Protein AF-A0A1J4SRH9-F1 (afdb_monomer)

Sequence (89 aa):
MDEQTLRRQCLKMIESISASGDDAPYPVRKGTRAIILCGSAGGYVMSTDFGSKEYSDAEAVLKALVDVERMQGEEDPLEAVHSGLSHIC

Foldseek 3Di:
DDPVVLLVLLQVLLVVQLVVQAWFWFDDDPPFDIWIFGNNPPFTWTQGPVGIDTDHGSNRVLVVQLVRCVVVVHPCSSVVSSVRSVVRD

Structure (mmCIF, N/CA/C/O backbone):
data_AF-A0A1J4SRH9-F1
#
_entry.id   AF-A0A1J4SRH9-F1
#
loop_
_atom_site.group_PDB
_atom_site.id
_atom_site.type_symbol
_atom_site.label_atom_id
_atom_site.label_alt_id
_atom_site.label_comp_id
_atom_site.label_asym_id
_atom_site.label_entity_id
_atom_site.label_seq_id
_atom_site.pdbx_PDB_ins_code
_atom_site.Cartn_x
_atom_site.Cartn_y
_atom_site.Cartn_z
_atom_site.occupancy
_atom_site.B_iso_or_equiv
_atom_site.auth_seq_id
_atom_site.auth_comp_id
_atom_site.auth_asym_id
_atom_site.auth_atom_id
_atom_site.pdbx_PDB_model_num
ATOM 1 N N . MET A 1 1 ? 3.125 0.060 17.717 1.00 67.19 1 MET A N 1
ATOM 2 C CA . MET A 1 1 ? 4.396 0.206 16.964 1.00 67.19 1 MET A CA 1
ATOM 3 C C . MET A 1 1 ? 4.639 1.698 16.789 1.00 67.19 1 MET A C 1
ATOM 5 O O . MET A 1 1 ? 3.656 2.421 16.814 1.00 67.19 1 MET A O 1
ATOM 9 N N . ASP A 1 2 ? 5.873 2.189 16.662 1.00 86.62 2 ASP A N 1
ATOM 10 C CA . ASP A 1 2 ? 6.065 3.623 16.379 1.00 86.62 2 ASP A CA 1
ATOM 11 C C . ASP A 1 2 ? 5.677 3.939 14.921 1.00 86.62 2 ASP A C 1
ATOM 13 O O . ASP A 1 2 ? 5.944 3.125 14.028 1.00 86.62 2 ASP A O 1
ATOM 17 N N . GLU A 1 3 ? 5.062 5.099 14.675 1.00 85.44 3 GLU A N 1
ATOM 18 C CA . GLU A 1 3 ? 4.537 5.516 13.364 1.00 85.44 3 GLU A CA 1
ATOM 19 C C . GLU A 1 3 ? 5.607 5.445 12.263 1.00 85.44 3 GLU A C 1
ATOM 21 O O . GLU A 1 3 ? 5.342 4.983 11.149 1.00 85.44 3 GLU A O 1
ATOM 26 N N . GLN A 1 4 ? 6.855 5.809 12.582 1.00 87.31 4 GLN A N 1
ATOM 27 C CA . GLN A 1 4 ? 7.956 5.741 11.618 1.00 87.31 4 GLN A CA 1
ATOM 28 C C . GLN A 1 4 ? 8.304 4.303 11.219 1.00 87.31 4 GLN A C 1
ATOM 30 O O . GLN A 1 4 ? 8.674 4.040 10.071 1.00 87.31 4 GLN A O 1
ATOM 35 N N . THR A 1 5 ? 8.184 3.360 12.156 1.00 89.31 5 THR A N 1
ATOM 36 C CA . THR A 1 5 ? 8.466 1.942 11.897 1.00 89.31 5 THR A CA 1
ATOM 37 C C . THR A 1 5 ? 7.381 1.339 11.015 1.00 89.31 5 THR A C 1
ATOM 39 O O . THR A 1 5 ? 7.696 0.665 10.034 1.00 89.31 5 THR A O 1
ATOM 42 N N . LEU A 1 6 ? 6.122 1.654 11.318 1.00 88.88 6 LEU A N 1
ATOM 43 C CA . LEU A 1 6 ? 4.961 1.201 10.561 1.00 88.88 6 LEU A CA 1
ATOM 44 C C . LEU A 1 6 ? 5.005 1.720 9.117 1.00 88.88 6 LEU A C 1
ATOM 46 O O . LEU A 1 6 ? 4.917 0.943 8.168 1.00 88.88 6 LEU A O 1
ATOM 50 N N . ARG A 1 7 ? 5.273 3.021 8.938 1.00 91.38 7 ARG A N 1
ATOM 51 C CA . ARG A 1 7 ? 5.455 3.641 7.617 1.00 91.38 7 ARG A CA 1
ATOM 52 C C . ARG A 1 7 ? 6.537 2.929 6.809 1.00 91.38 7 ARG A C 1
ATOM 54 O O . ARG A 1 7 ? 6.331 2.609 5.642 1.00 91.3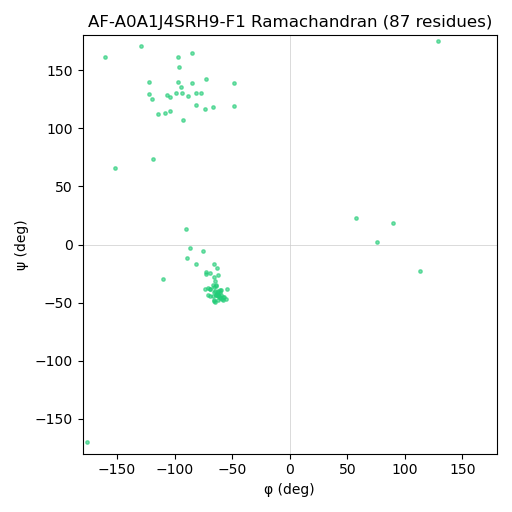8 7 ARG A O 1
ATOM 61 N N . ARG A 1 8 ? 7.688 2.650 7.430 1.00 91.12 8 ARG A N 1
ATOM 62 C CA . ARG A 1 8 ? 8.812 1.976 6.767 1.00 91.12 8 ARG A CA 1
ATOM 63 C C . ARG A 1 8 ? 8.464 0.551 6.330 1.00 91.12 8 ARG A C 1
ATOM 65 O O . ARG A 1 8 ? 8.956 0.109 5.296 1.00 91.12 8 ARG A O 1
ATOM 72 N N . GLN A 1 9 ? 7.642 -0.164 7.095 1.00 91.44 9 GLN A N 1
ATOM 73 C CA . GLN A 1 9 ? 7.155 -1.488 6.707 1.00 91.44 9 GLN A CA 1
ATOM 74 C C . GLN A 1 9 ? 6.188 -1.410 5.524 1.00 91.44 9 GLN A C 1
ATOM 76 O O . GLN A 1 9 ? 6.365 -2.156 4.565 1.00 91.44 9 GLN A O 1
ATOM 81 N N . CYS A 1 10 ? 5.241 -0.467 5.537 1.00 89.88 10 CYS A N 1
ATOM 82 C CA . CYS A 1 10 ? 4.331 -0.258 4.410 1.00 89.88 10 CYS A CA 1
ATOM 83 C C . CYS A 1 10 ? 5.082 0.059 3.113 1.00 89.88 10 CYS A C 1
ATOM 85 O O . CYS A 1 10 ? 4.797 -0.543 2.084 1.00 89.88 10 CYS A O 1
ATOM 87 N N . LEU A 1 11 ? 6.082 0.947 3.171 1.00 90.69 11 LEU A N 1
ATOM 88 C CA . LEU A 1 11 ? 6.913 1.273 2.007 1.00 90.69 11 LEU A CA 1
ATOM 89 C C . LEU A 1 11 ? 7.613 0.032 1.448 1.00 90.69 11 LEU A C 1
ATOM 91 O O . LEU A 1 11 ? 7.525 -0.218 0.253 1.00 90.69 11 LEU A O 1
ATOM 95 N N . LYS A 1 12 ? 8.221 -0.790 2.312 1.00 90.81 12 LYS A N 1
ATOM 96 C CA . LYS A 1 12 ? 8.868 -2.039 1.884 1.00 90.81 12 LYS A CA 1
ATOM 97 C C . LYS A 1 12 ? 7.901 -3.016 1.217 1.00 90.81 12 LYS A C 1
ATOM 99 O O . LYS A 1 12 ? 8.284 -3.677 0.259 1.00 90.81 12 LYS A O 1
ATOM 104 N N . MET A 1 13 ? 6.674 -3.132 1.723 1.00 89.88 13 MET A N 1
ATOM 105 C CA . MET A 1 13 ? 5.651 -3.996 1.122 1.00 89.88 13 MET A CA 1
ATOM 106 C C . MET A 1 13 ? 5.234 -3.480 -0.259 1.00 89.88 13 MET A C 1
ATOM 108 O O . MET A 1 13 ? 5.197 -4.247 -1.214 1.00 89.88 13 MET A O 1
ATOM 112 N N . ILE A 1 14 ? 5.018 -2.169 -0.392 1.00 87.38 14 ILE A N 1
ATOM 113 C CA . ILE A 1 14 ? 4.697 -1.522 -1.673 1.00 87.38 14 ILE A CA 1
ATOM 114 C C . ILE A 1 14 ? 5.840 -1.699 -2.687 1.00 87.38 14 ILE A C 1
ATOM 116 O O . ILE A 1 14 ? 5.589 -2.045 -3.840 1.00 87.38 14 ILE A O 1
ATOM 120 N N . GLU A 1 15 ? 7.093 -1.517 -2.266 1.00 87.06 15 GLU A N 1
ATOM 121 C CA . GLU A 1 15 ? 8.276 -1.783 -3.096 1.00 87.06 15 GLU A CA 1
ATOM 122 C C . GLU A 1 15 ? 8.351 -3.255 -3.518 1.00 87.06 15 GLU A C 1
ATOM 124 O O . GLU A 1 15 ? 8.664 -3.547 -4.669 1.00 87.06 15 GLU A O 1
ATOM 129 N N . SER A 1 16 ? 8.029 -4.186 -2.616 1.00 86.38 16 SER A N 1
ATOM 130 C CA . SER A 1 16 ? 8.019 -5.622 -2.911 1.00 86.38 16 SER A CA 1
ATOM 131 C C . SER A 1 16 ? 6.947 -6.000 -3.934 1.00 86.38 16 SER A C 1
ATOM 133 O O . SER A 1 16 ? 7.224 -6.798 -4.824 1.00 86.38 16 SER A O 1
ATOM 135 N N . ILE A 1 17 ? 5.748 -5.419 -3.829 1.00 83.19 17 ILE A N 1
ATOM 136 C CA . ILE A 1 17 ? 4.660 -5.585 -4.806 1.00 83.19 17 ILE A CA 1
ATOM 137 C C . ILE A 1 17 ? 5.077 -5.011 -6.162 1.00 83.19 17 ILE A C 1
ATOM 139 O O . ILE A 1 17 ? 4.888 -5.637 -7.198 1.00 83.19 17 ILE A O 1
ATOM 143 N N . SER A 1 18 ? 5.698 -3.831 -6.170 1.00 80.81 18 SER A N 1
ATOM 144 C CA . SER A 1 18 ? 6.207 -3.246 -7.411 1.00 80.81 18 SER A CA 1
ATOM 145 C C . SER A 1 18 ? 7.291 -4.125 -8.047 1.00 80.81 18 SER A C 1
ATOM 147 O O . SER A 1 18 ? 7.284 -4.351 -9.254 1.00 80.81 18 SER A O 1
ATOM 149 N N . ALA A 1 19 ? 8.187 -4.691 -7.234 1.00 80.44 19 ALA A N 1
ATOM 150 C CA . ALA A 1 19 ? 9.266 -5.555 -7.696 1.00 80.44 19 ALA A CA 1
ATOM 151 C C . ALA A 1 19 ? 8.807 -6.949 -8.156 1.00 80.44 19 ALA A C 1
ATOM 153 O O . ALA A 1 19 ? 9.511 -7.562 -8.960 1.00 80.44 19 ALA A O 1
ATOM 154 N N . SER A 1 20 ? 7.670 -7.467 -7.671 1.00 80.31 20 SER A N 1
ATOM 155 C CA . SER A 1 20 ? 7.160 -8.773 -8.114 1.00 80.31 20 SER A CA 1
ATOM 156 C C . SER A 1 20 ? 6.679 -8.741 -9.563 1.00 80.31 20 SER A C 1
ATOM 158 O O . SER A 1 20 ? 6.688 -9.772 -10.230 1.00 80.31 20 SER A O 1
ATOM 160 N N . GLY A 1 21 ? 6.303 -7.561 -10.069 1.00 72.75 21 GLY A N 1
ATOM 161 C CA . GLY A 1 21 ? 5.735 -7.414 -11.405 1.00 72.75 21 GLY A CA 1
ATOM 162 C C . GLY A 1 21 ? 4.282 -7.880 -11.506 1.00 72.75 21 GLY A C 1
ATOM 163 O O . GLY A 1 21 ? 3.716 -7.817 -12.594 1.00 72.75 21 GLY A O 1
ATOM 164 N N . ASP A 1 22 ? 3.685 -8.316 -10.396 1.00 78.75 22 ASP A N 1
ATOM 165 C CA . ASP A 1 22 ? 2.306 -8.790 -10.329 1.00 78.75 22 ASP A CA 1
ATOM 166 C C . ASP A 1 22 ? 1.357 -7.673 -9.879 1.00 78.75 22 ASP A C 1
ATOM 168 O O . ASP A 1 22 ? 1.728 -6.754 -9.145 1.00 78.75 22 ASP A O 1
ATOM 172 N N . ASP A 1 23 ? 0.101 -7.775 -10.303 1.00 81.62 23 ASP A N 1
ATOM 173 C CA . ASP A 1 23 ? -0.973 -6.915 -9.820 1.00 81.62 23 ASP A CA 1
ATOM 174 C C . ASP A 1 23 ? -1.502 -7.439 -8.479 1.00 81.62 23 ASP A C 1
ATOM 176 O O . ASP A 1 23 ? -2.014 -8.556 -8.377 1.00 81.62 23 ASP A O 1
ATOM 180 N N . ALA A 1 24 ? -1.413 -6.610 -7.443 1.00 82.88 24 ALA A N 1
ATOM 181 C CA . ALA A 1 24 ? -1.849 -6.925 -6.091 1.00 82.88 24 ALA A CA 1
ATOM 182 C C . ALA A 1 24 ? -3.184 -6.224 -5.771 1.00 82.88 24 ALA A C 1
ATOM 184 O O . ALA A 1 24 ? -3.230 -4.990 -5.699 1.00 82.88 24 ALA A O 1
ATOM 185 N N . PRO A 1 25 ? -4.286 -6.967 -5.554 1.00 83.31 25 PRO A N 1
ATOM 186 C CA . PRO A 1 25 ? -5.552 -6.374 -5.145 1.00 83.31 25 PRO A CA 1
ATOM 187 C C . PRO A 1 25 ? -5.474 -5.936 -3.681 1.00 83.31 25 PRO A C 1
ATOM 189 O O . PRO A 1 25 ? -5.346 -6.759 -2.776 1.00 83.31 25 PRO A O 1
ATOM 192 N N . TYR A 1 26 ? -5.589 -4.634 -3.440 1.00 83.38 26 TYR A N 1
ATOM 193 C CA . TYR A 1 26 ? -5.625 -4.078 -2.098 1.00 83.38 26 TYR A CA 1
ATOM 194 C C . TYR A 1 26 ? -7.036 -4.198 -1.494 1.00 83.38 26 TYR A C 1
ATOM 196 O O . TYR A 1 26 ? -8.021 -3.837 -2.154 1.00 83.38 26 TYR A O 1
ATOM 204 N N . PRO A 1 27 ? -7.172 -4.722 -0.259 1.00 76.12 27 PRO A N 1
ATOM 205 C CA . PRO A 1 27 ? -8.468 -4.949 0.360 1.00 76.12 27 PRO A CA 1
ATOM 206 C C . PRO A 1 27 ? -9.163 -3.616 0.637 1.00 76.12 27 PRO A C 1
ATOM 208 O O . PRO A 1 27 ? -8.692 -2.791 1.410 1.00 76.12 27 PRO A O 1
ATOM 211 N N . VAL A 1 28 ? -10.316 -3.420 0.004 1.00 70.94 28 VAL A N 1
ATOM 212 C CA . VAL A 1 28 ? -11.156 -2.230 0.174 1.00 70.94 28 VAL A CA 1
ATOM 213 C C . VAL A 1 28 ? -12.277 -2.498 1.175 1.00 70.94 28 VAL A C 1
ATOM 215 O O . VAL A 1 28 ? -12.885 -3.574 1.168 1.00 70.94 28 VAL A O 1
ATOM 218 N N . ARG A 1 29 ? -12.588 -1.522 2.036 1.00 68.50 29 ARG A N 1
ATOM 219 C CA . ARG A 1 29 ? -13.721 -1.624 2.966 1.00 68.50 29 ARG A CA 1
ATOM 220 C C . ARG A 1 29 ? -15.019 -1.189 2.282 1.00 68.50 29 ARG A C 1
ATOM 222 O O . ARG A 1 29 ? -15.028 -0.599 1.200 1.00 68.50 29 ARG A O 1
ATOM 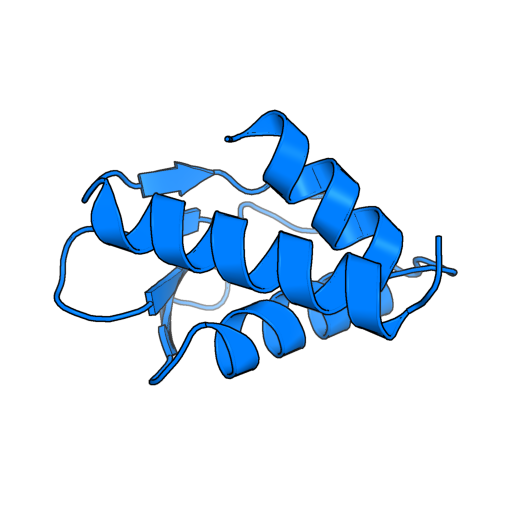229 N N . LYS A 1 30 ? -16.154 -1.534 2.903 1.00 58.12 30 LYS A N 1
ATOM 230 C CA . LYS A 1 30 ? -17.503 -1.322 2.347 1.00 58.12 30 LYS A CA 1
ATOM 231 C C . LYS A 1 30 ? -17.686 0.108 1.823 1.00 58.12 30 LYS A C 1
ATOM 233 O O . LYS A 1 30 ? -17.677 1.053 2.597 1.00 58.12 30 LYS A O 1
ATOM 238 N N . GLY A 1 31 ? -17.959 0.230 0.524 1.00 56.94 31 GLY A N 1
ATOM 239 C CA . GLY A 1 31 ? -18.259 1.505 -0.138 1.00 56.94 31 GLY A CA 1
ATOM 240 C C . GLY A 1 31 ? -17.197 1.944 -1.145 1.00 56.94 31 GLY A C 1
ATOM 241 O O . GLY A 1 31 ? -17.535 2.652 -2.089 1.00 56.94 31 GLY A O 1
ATOM 242 N N . THR A 1 32 ? -15.962 1.455 -1.018 1.00 59.38 32 THR A N 1
ATOM 243 C CA . THR A 1 32 ? -14.895 1.653 -2.007 1.00 59.38 32 THR A CA 1
ATOM 244 C C . THR A 1 32 ? -14.801 0.409 -2.881 1.00 59.38 32 THR A C 1
ATOM 246 O O . THR A 1 32 ? -14.822 -0.716 -2.382 1.00 59.38 32 THR A O 1
ATOM 249 N N . ARG A 1 33 ? -14.794 0.595 -4.200 1.00 62.62 33 ARG A N 1
ATOM 250 C CA . ARG A 1 33 ? -14.614 -0.488 -5.166 1.00 62.62 33 ARG A CA 1
ATOM 251 C C . ARG A 1 33 ? -13.124 -0.520 -5.583 1.00 62.62 33 ARG A C 1
ATOM 253 O O . ARG A 1 33 ? -12.346 0.347 -5.196 1.00 62.62 33 ARG A O 1
ATOM 260 N N . ALA A 1 34 ? -12.707 -1.652 -6.143 1.00 70.12 34 ALA A N 1
ATOM 261 C CA . ALA A 1 34 ? -11.376 -2.253 -5.994 1.00 70.12 34 ALA A CA 1
ATOM 262 C C . ALA A 1 34 ? -10.164 -1.317 -6.194 1.00 70.12 34 ALA A C 1
ATOM 264 O O . ALA A 1 34 ? -10.121 -0.533 -7.140 1.00 70.12 34 ALA A O 1
ATOM 265 N N . ILE A 1 35 ? -9.144 -1.480 -5.341 1.00 77.50 35 ILE A N 1
ATOM 266 C CA . ILE A 1 35 ? -7.817 -0.874 -5.510 1.00 77.50 35 ILE A CA 1
ATOM 267 C C . ILE A 1 35 ? -6.860 -1.961 -5.994 1.00 77.50 35 ILE A C 1
ATOM 269 O O . ILE A 1 35 ? -6.766 -3.015 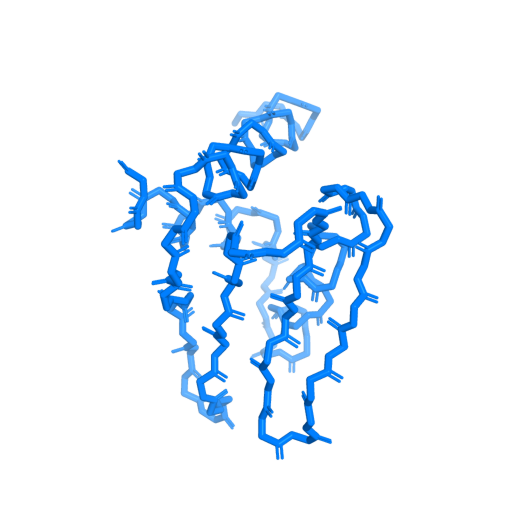-5.370 1.00 77.50 35 ILE A O 1
ATOM 273 N N . ILE A 1 36 ? -6.151 -1.715 -7.092 1.00 80.62 36 ILE A N 1
ATOM 274 C CA . ILE A 1 36 ? -5.123 -2.630 -7.608 1.00 80.62 36 ILE A CA 1
ATOM 275 C C . ILE A 1 36 ? -3.792 -1.891 -7.631 1.00 80.62 36 ILE A C 1
ATOM 277 O O . ILE A 1 36 ? -3.703 -0.814 -8.222 1.00 80.62 36 ILE A O 1
ATOM 281 N N . LEU A 1 37 ? -2.787 -2.470 -6.977 1.00 80.56 37 LEU A N 1
ATOM 282 C CA . LEU A 1 37 ? -1.397 -2.033 -7.014 1.00 80.56 37 LEU A CA 1
ATOM 283 C C . LEU A 1 37 ? -0.683 -2.814 -8.119 1.00 80.56 37 LEU A C 1
ATOM 285 O O . LEU A 1 37 ? -0.448 -4.008 -7.960 1.00 80.56 37 LEU A O 1
ATOM 289 N N . CYS A 1 38 ? -0.366 -2.167 -9.239 1.00 74.62 38 CYS A N 1
ATOM 290 C CA . CYS A 1 38 ? 0.289 -2.844 -10.359 1.00 74.62 38 CYS A CA 1
ATOM 291 C C . CYS A 1 38 ? 1.811 -2.805 -10.221 1.00 74.62 38 CYS A C 1
ATOM 293 O O . CYS A 1 38 ? 2.387 -1.719 -10.091 1.00 74.62 38 CYS A O 1
ATOM 295 N N . GLY A 1 39 ? 2.461 -3.968 -10.321 1.00 65.69 39 GLY A N 1
ATOM 296 C CA . GLY A 1 39 ? 3.921 -4.074 -10.359 1.00 65.69 39 GLY A CA 1
ATOM 297 C C . GLY A 1 39 ? 4.542 -4.010 -11.760 1.00 65.69 39 GLY A C 1
ATOM 298 O O . GLY A 1 39 ? 5.753 -3.868 -11.902 1.00 65.69 39 GLY A O 1
ATOM 299 N N . SER A 1 40 ? 3.750 -4.094 -12.830 1.00 56.88 40 SER A N 1
ATOM 300 C CA . SER A 1 40 ? 4.262 -4.535 -14.135 1.00 56.88 40 SER A CA 1
ATOM 301 C C . SER A 1 40 ? 4.803 -3.456 -15.093 1.00 56.88 40 SER A C 1
ATOM 303 O O . SER A 1 40 ? 5.017 -3.759 -16.267 1.00 56.88 40 SER A O 1
ATOM 305 N N . ALA A 1 41 ? 5.049 -2.210 -14.675 1.00 51.47 41 ALA A N 1
ATOM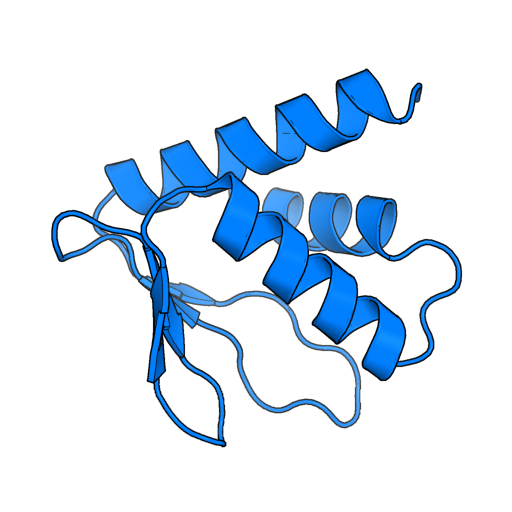 306 C CA . ALA A 1 41 ? 5.562 -1.183 -15.599 1.00 51.47 41 ALA A CA 1
ATOM 307 C C . ALA A 1 41 ? 6.400 -0.086 -14.923 1.00 51.47 41 ALA A C 1
ATOM 309 O O . ALA A 1 41 ? 6.013 1.076 -14.910 1.00 51.47 41 ALA A O 1
ATOM 310 N N . GLY A 1 42 ? 7.567 -0.439 -14.370 1.00 56.12 42 GLY A N 1
ATOM 311 C CA . GLY A 1 42 ? 8.624 0.534 -14.030 1.00 56.12 42 GLY A CA 1
ATOM 312 C C . GLY A 1 42 ? 8.219 1.667 -13.075 1.00 56.12 42 GLY A C 1
ATOM 313 O O . GLY A 1 42 ? 8.854 2.720 -13.076 1.00 56.12 42 GLY A O 1
ATOM 314 N N . GLY A 1 43 ? 7.168 1.463 -12.286 1.00 62.41 43 GLY A N 1
ATOM 315 C CA . GLY A 1 43 ? 6.553 2.475 -11.444 1.00 62.41 43 GLY A CA 1
ATOM 316 C C . GLY A 1 43 ? 5.428 1.876 -10.613 1.00 62.41 43 GLY A C 1
ATOM 317 O O . GLY A 1 43 ? 5.260 0.656 -10.556 1.00 62.41 43 GLY A O 1
ATOM 318 N N . TYR A 1 44 ? 4.659 2.742 -9.965 1.00 69.44 44 TYR A N 1
ATOM 319 C CA . TYR A 1 44 ? 3.573 2.326 -9.095 1.00 69.44 44 TYR A CA 1
ATOM 320 C C . TYR A 1 44 ? 2.250 2.787 -9.687 1.00 69.44 44 TYR A C 1
ATOM 322 O O . TYR A 1 44 ? 1.982 3.984 -9.745 1.00 69.44 44 TYR A O 1
ATOM 330 N N . VAL A 1 45 ? 1.403 1.864 -10.130 1.00 71.44 45 VAL A N 1
ATOM 331 C CA . VAL A 1 45 ? 0.074 2.229 -10.638 1.00 71.44 45 VAL A CA 1
ATOM 332 C C . VAL A 1 45 ? -0.966 1.821 -9.615 1.00 71.44 45 VAL A C 1
ATOM 334 O O . VAL A 1 45 ? -0.987 0.677 -9.169 1.00 71.44 45 VAL A O 1
ATOM 337 N N . MET A 1 46 ? -1.831 2.763 -9.246 1.00 75.94 46 MET A N 1
ATOM 338 C CA . MET A 1 46 ? -3.013 2.487 -8.440 1.00 75.94 46 MET A CA 1
ATOM 339 C C . MET A 1 46 ? -4.237 2.621 -9.337 1.00 75.94 46 MET A C 1
ATOM 341 O O . MET A 1 46 ? -4.553 3.718 -9.808 1.00 75.94 46 MET A O 1
ATOM 345 N N . SER A 1 47 ? -4.923 1.511 -9.583 1.00 73.38 47 SER A N 1
ATOM 346 C CA . SER A 1 47 ? -6.200 1.523 -10.298 1.00 73.38 47 SER A CA 1
ATOM 347 C C . SER A 1 47 ? -7.356 1.589 -9.313 1.00 73.38 47 SER A C 1
ATOM 349 O O . SER A 1 47 ? -7.392 0.820 -8.358 1.00 73.38 47 SER A O 1
ATOM 351 N N . THR A 1 48 ? -8.278 2.520 -9.555 1.00 71.81 48 THR A N 1
ATOM 352 C CA . THR A 1 48 ? -9.528 2.719 -8.806 1.00 71.81 48 THR A CA 1
ATOM 353 C C . THR A 1 48 ? -10.698 2.789 -9.789 1.00 71.81 48 THR A C 1
ATOM 355 O O . THR A 1 48 ? -10.488 2.937 -10.994 1.00 71.81 48 THR A O 1
ATOM 358 N N . ASP A 1 49 ? -11.942 2.784 -9.310 1.00 67.06 49 ASP A N 1
ATOM 359 C CA . ASP A 1 49 ? -13.119 2.950 -10.185 1.00 67.06 49 ASP A CA 1
ATOM 360 C C . ASP A 1 49 ? -13.184 4.300 -10.904 1.00 67.06 49 ASP A C 1
ATOM 362 O O . ASP A 1 49 ? -13.889 4.438 -11.903 1.00 67.06 49 ASP A O 1
ATOM 366 N N . PHE A 1 50 ? -12.467 5.306 -10.398 1.00 64.69 50 PHE A N 1
ATOM 367 C CA . PHE A 1 50 ? -12.386 6.633 -11.008 1.00 64.69 50 PHE A CA 1
ATOM 368 C C . PHE A 1 50 ? -11.285 6.729 -12.073 1.00 64.69 50 PHE A C 1
ATOM 370 O O . PHE A 1 50 ? -11.147 7.767 -12.719 1.00 64.69 50 PHE A O 1
ATOM 377 N N . GLY A 1 51 ? -10.516 5.654 -12.262 1.00 71.44 51 GLY A N 1
ATOM 378 C CA . GLY A 1 51 ? -9.409 5.566 -13.203 1.00 71.44 51 GLY A CA 1
ATOM 379 C C . GLY A 1 51 ? -8.123 5.059 -12.555 1.00 71.44 51 GLY A C 1
ATOM 380 O O . GLY A 1 51 ? -8.034 4.853 -11.339 1.00 71.44 51 GLY A O 1
ATOM 381 N N . SER A 1 52 ? -7.113 4.873 -13.397 1.00 75.12 52 SER A N 1
ATOM 382 C CA . SER A 1 52 ? -5.761 4.504 -12.989 1.00 75.12 52 SER A CA 1
ATOM 383 C C . SER A 1 52 ? -4.903 5.749 -12.833 1.00 75.12 52 SER A C 1
ATOM 385 O O . SER A 1 52 ? -4.940 6.651 -13.672 1.00 75.12 52 SER A O 1
ATOM 387 N N . LYS A 1 53 ? -4.127 5.801 -11.754 1.00 79.88 53 LYS A N 1
ATOM 388 C CA . LYS A 1 53 ? -3.157 6.862 -11.513 1.00 79.88 53 LYS A CA 1
ATOM 389 C C . LYS A 1 53 ? -1.773 6.260 -11.347 1.00 79.88 53 LYS A C 1
ATOM 391 O O . LYS A 1 53 ? -1.583 5.337 -10.559 1.00 79.88 53 LYS A O 1
ATOM 396 N N . GLU A 1 54 ? -0.823 6.805 -12.094 1.00 81.44 54 GLU A N 1
ATOM 397 C CA . GLU A 1 54 ? 0.592 6.478 -11.968 1.00 81.44 54 GLU A CA 1
ATOM 398 C C . GLU A 1 54 ? 1.218 7.326 -10.859 1.00 81.44 54 G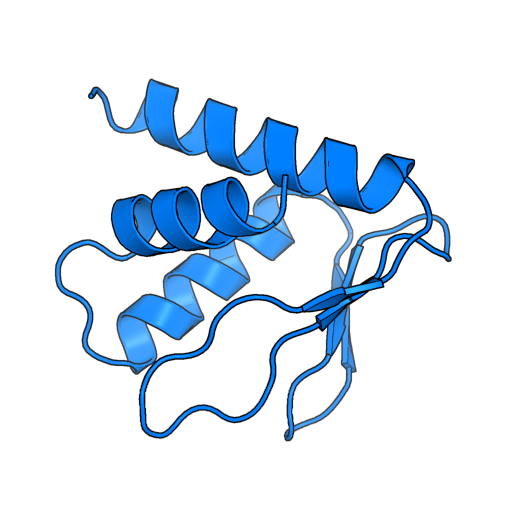LU A C 1
ATOM 400 O O . GLU A 1 54 ? 0.929 8.519 -10.707 1.00 81.44 54 GLU A O 1
ATOM 405 N N . TYR A 1 55 ? 2.077 6.692 -10.078 1.00 81.12 55 TYR A N 1
ATOM 406 C CA . TYR A 1 55 ? 2.812 7.274 -8.973 1.00 81.12 55 TYR A CA 1
ATOM 407 C C . TYR A 1 55 ? 4.309 7.088 -9.215 1.00 81.12 55 TYR A C 1
ATOM 409 O O . TYR A 1 55 ? 4.766 6.041 -9.678 1.00 81.12 55 TYR A O 1
ATOM 417 N N . SER A 1 56 ? 5.066 8.134 -8.888 1.00 74.31 56 SER A N 1
ATOM 418 C CA . SER A 1 56 ? 6.516 8.210 -9.075 1.00 74.31 56 SER A CA 1
ATOM 419 C C . SER A 1 56 ? 7.312 7.351 -8.095 1.00 74.31 56 SER A C 1
ATOM 421 O O . SER A 1 56 ? 8.452 7.001 -8.383 1.00 74.31 56 SER A O 1
ATOM 423 N N . ASP A 1 57 ? 6.739 7.040 -6.933 1.00 84.56 57 ASP A N 1
ATOM 424 C CA . ASP A 1 57 ? 7.433 6.407 -5.815 1.00 84.56 57 ASP A CA 1
ATOM 425 C C . ASP A 1 57 ? 6.447 5.745 -4.833 1.00 84.56 57 ASP A C 1
ATOM 427 O O . ASP A 1 57 ? 5.253 6.063 -4.802 1.00 84.56 57 ASP A O 1
ATOM 431 N N . ALA A 1 58 ? 6.965 4.829 -4.006 1.00 85.31 58 ALA A N 1
ATOM 432 C CA . ALA A 1 58 ? 6.190 4.094 -3.005 1.00 85.31 58 ALA A CA 1
ATOM 433 C C . ALA A 1 58 ? 5.562 5.007 -1.940 1.00 85.31 58 ALA A C 1
ATOM 435 O O . ALA A 1 58 ? 4.543 4.659 -1.342 1.00 85.31 58 ALA A O 1
ATOM 436 N N . GLU A 1 59 ? 6.146 6.179 -1.684 1.00 88.69 59 GLU A N 1
ATOM 437 C CA . GLU A 1 59 ? 5.650 7.114 -0.677 1.00 88.69 59 GLU A CA 1
ATOM 438 C C . GLU A 1 59 ? 4.377 7.816 -1.148 1.00 88.69 59 GLU A C 1
ATOM 440 O O . GLU A 1 59 ? 3.426 7.975 -0.378 1.00 88.69 59 GLU A O 1
ATOM 445 N N . ALA A 1 60 ? 4.311 8.154 -2.431 1.00 86.94 60 ALA A N 1
ATOM 446 C CA . ALA A 1 60 ? 3.125 8.701 -3.060 1.00 86.94 60 ALA A CA 1
ATOM 447 C C . ALA A 1 60 ? 1.970 7.679 -3.090 1.00 86.94 60 ALA A C 1
ATOM 449 O O . ALA A 1 60 ? 0.819 8.057 -2.852 1.00 86.94 60 ALA A O 1
ATOM 450 N N . VAL A 1 61 ? 2.273 6.390 -3.294 1.00 86.94 61 VAL A N 1
ATOM 451 C CA . VAL A 1 61 ? 1.297 5.288 -3.176 1.00 86.94 61 VAL A CA 1
ATOM 452 C C . VAL A 1 61 ? 0.809 5.145 -1.743 1.00 86.94 61 VAL A C 1
ATOM 454 O O . VAL A 1 61 ? -0.395 5.120 -1.505 1.00 86.94 61 VAL A O 1
ATOM 457 N N . LEU A 1 62 ? 1.729 5.097 -0.774 1.00 90.19 62 LEU A N 1
ATOM 458 C CA . LEU A 1 62 ? 1.382 4.980 0.639 1.00 90.19 62 LEU A CA 1
ATOM 459 C C . LEU A 1 62 ? 0.475 6.131 1.073 1.00 90.19 62 LEU A C 1
ATOM 461 O O . LEU A 1 62 ? -0.540 5.910 1.727 1.00 90.19 62 LEU A O 1
ATOM 465 N N . LYS A 1 63 ? 0.807 7.359 0.668 1.00 90.31 63 LYS A N 1
ATOM 466 C CA . LYS A 1 63 ? -0.026 8.529 0.933 1.00 90.31 63 LYS A CA 1
ATOM 467 C C . LYS A 1 63 ? -1.421 8.376 0.327 1.00 90.31 63 LYS A C 1
ATOM 469 O O . LYS A 1 63 ? -2.397 8.674 1.004 1.00 90.31 63 LYS A O 1
ATOM 474 N N . ALA A 1 64 ? -1.520 7.891 -0.909 1.00 87.38 64 ALA A N 1
ATOM 475 C CA . ALA A 1 64 ? -2.806 7.670 -1.557 1.00 87.38 64 ALA A CA 1
ATOM 476 C C . ALA A 1 64 ? -3.650 6.609 -0.840 1.00 87.38 64 ALA A C 1
ATOM 478 O O . ALA A 1 64 ? -4.832 6.842 -0.614 1.00 87.38 64 ALA A O 1
ATOM 479 N N . LEU A 1 65 ? -3.048 5.491 -0.427 1.00 87.25 65 LEU A N 1
ATOM 480 C CA . LEU A 1 65 ? -3.730 4.454 0.350 1.00 87.25 65 LEU A CA 1
ATOM 481 C C . LEU A 1 65 ? -4.215 4.995 1.703 1.00 87.25 65 LEU A C 1
ATOM 483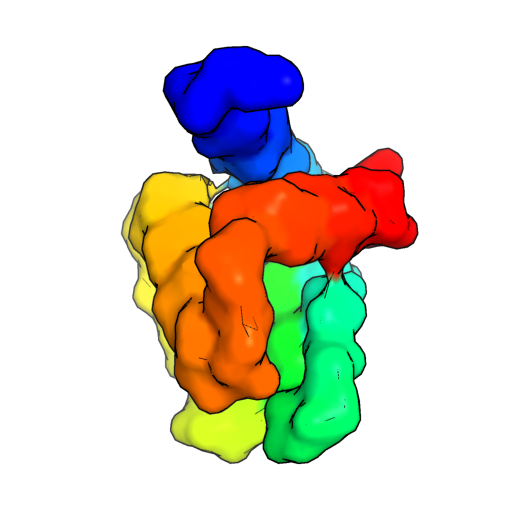 O O . LEU A 1 65 ? -5.366 4.786 2.070 1.00 87.25 65 LEU A O 1
ATOM 487 N N . VAL A 1 66 ? -3.379 5.765 2.408 1.00 90.25 66 VAL A N 1
ATOM 488 C CA . VAL A 1 66 ? -3.748 6.411 3.680 1.00 90.25 66 VAL A CA 1
ATOM 489 C C . VAL A 1 66 ? -4.897 7.400 3.491 1.00 90.25 66 VAL A C 1
ATOM 491 O O . VAL A 1 66 ? -5.824 7.432 4.299 1.00 90.25 66 VAL A O 1
ATOM 494 N N . ASP A 1 67 ? -4.857 8.208 2.431 1.00 88.00 67 ASP A N 1
ATOM 495 C CA . ASP A 1 67 ? -5.936 9.144 2.116 1.00 88.00 67 ASP A CA 1
ATOM 496 C C . ASP A 1 67 ? -7.235 8.397 1.781 1.00 88.00 67 ASP A C 1
ATOM 498 O O . ASP A 1 67 ? -8.309 8.840 2.185 1.00 88.00 67 ASP A O 1
ATOM 502 N N . VAL A 1 68 ? -7.151 7.242 1.114 1.00 84.31 68 VAL A N 1
ATOM 503 C CA . VAL A 1 68 ? -8.309 6.386 0.840 1.00 84.31 68 VAL A CA 1
ATOM 504 C C . VAL A 1 68 ? -8.897 5.794 2.125 1.00 84.31 68 VAL A C 1
ATOM 506 O O . VAL A 1 68 ? -10.103 5.920 2.326 1.00 84.31 68 VAL A O 1
ATOM 509 N N . GLU A 1 69 ? -8.090 5.216 3.018 1.00 86.81 69 GLU A N 1
ATOM 510 C CA 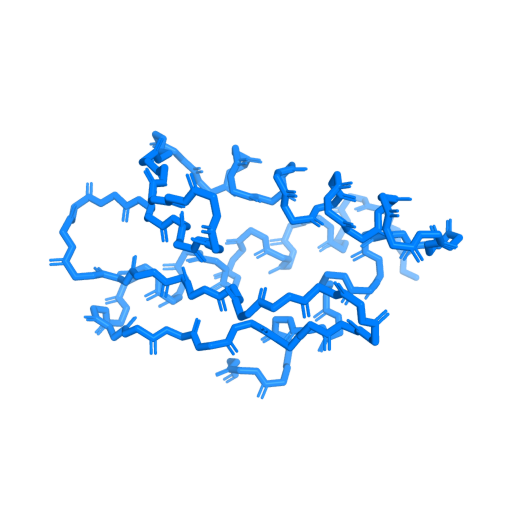. GLU A 1 69 ? -8.575 4.719 4.320 1.00 86.81 69 GLU A CA 1
ATOM 511 C C . GLU A 1 69 ? -9.202 5.856 5.147 1.00 86.81 69 GLU A C 1
ATOM 513 O O . GLU A 1 69 ? -10.272 5.700 5.734 1.00 86.81 69 GLU A O 1
ATOM 518 N N . ARG A 1 70 ? -8.606 7.056 5.113 1.00 87.12 70 ARG A N 1
ATOM 519 C CA . ARG A 1 70 ? -9.175 8.244 5.765 1.00 87.12 70 ARG A CA 1
ATOM 520 C C . ARG A 1 70 ? -10.530 8.634 5.162 1.00 87.12 70 ARG A C 1
ATOM 522 O O . ARG A 1 70 ? -11.448 8.968 5.904 1.00 87.12 70 ARG A O 1
ATOM 529 N N . MET A 1 71 ? -10.682 8.593 3.835 1.00 84.19 71 MET A N 1
ATOM 530 C CA . MET A 1 71 ? -11.970 8.847 3.164 1.00 84.19 71 MET A CA 1
ATOM 531 C C . MET A 1 71 ? -13.020 7.775 3.479 1.00 84.19 71 MET A C 1
ATOM 533 O O . MET A 1 71 ? -14.212 8.076 3.471 1.00 84.19 71 MET A O 1
ATOM 537 N N . GLN A 1 72 ? -12.590 6.548 3.780 1.00 81.31 72 GLN A N 1
ATOM 538 C CA . GLN A 1 72 ? -13.458 5.459 4.240 1.00 81.31 72 GLN A CA 1
ATOM 539 C C . GLN A 1 72 ? -13.893 5.612 5.707 1.00 81.31 72 GLN A C 1
ATOM 541 O O . GLN A 1 72 ? -14.752 4.860 6.164 1.00 81.31 72 GLN A O 1
ATOM 546 N N . GLY A 1 73 ? -13.370 6.617 6.419 1.00 84.12 73 GLY A N 1
ATOM 547 C CA . GLY A 1 73 ? -13.727 6.919 7.803 1.00 84.12 73 GLY A CA 1
ATOM 548 C C . GLY A 1 73 ? -12.872 6.192 8.836 1.00 84.12 73 GLY A C 1
ATOM 549 O O . GLY A 1 73 ? -13.290 6.091 9.986 1.00 84.12 73 GLY A O 1
ATOM 550 N N . GLU A 1 74 ? -11.703 5.689 8.441 1.00 87.38 74 GLU A N 1
ATOM 551 C CA . GLU A 1 74 ? -10.843 4.934 9.340 1.00 87.38 74 GLU A CA 1
ATOM 552 C C . GLU A 1 74 ? -10.079 5.850 10.305 1.00 87.38 74 GLU A C 1
ATOM 554 O O . GLU A 1 74 ? -9.466 6.838 9.888 1.00 87.38 74 GLU A O 1
ATOM 559 N N . GLU A 1 75 ? -10.124 5.519 11.601 1.00 86.31 75 GLU A N 1
ATOM 560 C CA . GLU A 1 75 ? -9.486 6.307 12.668 1.00 86.31 75 GLU A CA 1
ATOM 561 C C . GLU A 1 75 ? -7.954 6.220 12.596 1.00 86.31 75 GLU A C 1
ATOM 563 O O . GLU A 1 75 ? -7.271 7.238 12.726 1.00 86.31 75 GLU A O 1
ATOM 568 N N . ASP A 1 76 ? -7.429 5.034 12.270 1.00 90.25 76 ASP A N 1
ATOM 569 C CA . ASP A 1 76 ? -5.997 4.746 12.147 1.00 90.25 76 ASP A CA 1
ATOM 570 C C . ASP A 1 76 ? -5.640 4.302 10.715 1.00 90.25 76 ASP A C 1
ATOM 572 O O . ASP A 1 76 ? -5.367 3.124 10.451 1.00 90.25 76 ASP A O 1
ATOM 576 N N . PRO A 1 77 ? -5.617 5.232 9.741 1.00 89.31 77 PRO A N 1
ATOM 577 C CA . PRO A 1 77 ? -5.486 4.880 8.330 1.00 89.31 77 PRO A CA 1
ATOM 578 C C . PRO A 1 77 ? -4.136 4.230 8.005 1.00 89.31 77 PRO A C 1
ATOM 580 O O . PRO A 1 77 ? -4.062 3.371 7.136 1.00 89.31 77 PRO A O 1
ATOM 583 N N . LEU A 1 78 ? -3.055 4.585 8.709 1.00 90.19 78 LEU A N 1
ATOM 584 C CA . LEU A 1 78 ? -1.743 3.974 8.473 1.00 90.19 78 LEU A CA 1
ATOM 585 C C . LEU A 1 78 ? -1.682 2.515 8.955 1.00 90.19 78 LEU A C 1
ATOM 587 O O . LEU A 1 78 ? -1.073 1.681 8.283 1.00 90.19 78 LEU A O 1
ATOM 591 N N . GLU A 1 79 ? -2.323 2.192 10.083 1.00 90.25 79 GLU A N 1
ATOM 592 C CA . GLU A 1 79 ? -2.438 0.806 10.559 1.00 90.25 79 GLU A CA 1
ATOM 593 C C . GLU A 1 79 ? -3.349 -0.019 9.654 1.00 90.25 79 GLU A C 1
ATOM 595 O O . GLU A 1 79 ? -3.034 -1.171 9.347 1.00 90.25 79 GLU A O 1
ATOM 600 N N . ALA A 1 80 ? -4.433 0.580 9.160 1.00 88.44 80 ALA A N 1
ATOM 601 C CA . ALA A 1 80 ? -5.303 -0.054 8.182 1.00 88.44 80 ALA A CA 1
ATOM 602 C C . ALA A 1 80 ? -4.552 -0.393 6.886 1.00 88.44 80 ALA A C 1
ATOM 604 O O . ALA A 1 80 ? -4.616 -1.538 6.440 1.00 88.44 80 ALA A O 1
ATOM 605 N N . VAL A 1 81 ? -3.753 0.543 6.354 1.00 89.88 81 VAL A N 1
ATOM 606 C CA . VAL A 1 81 ? -2.889 0.281 5.1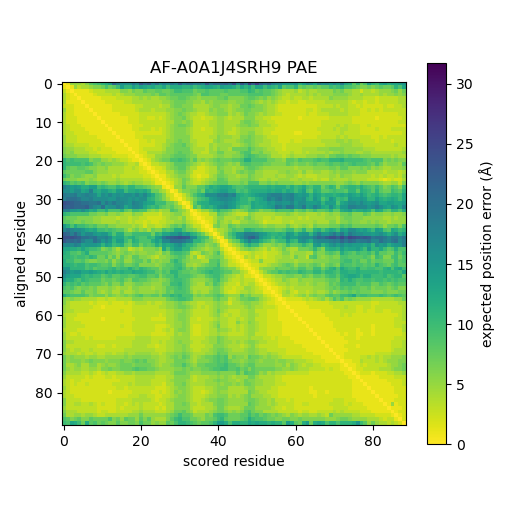92 1.00 89.88 81 VAL A CA 1
ATOM 607 C C . VAL A 1 81 ? -1.885 -0.825 5.468 1.00 89.88 81 VAL A C 1
ATOM 609 O O . VAL A 1 81 ? -1.727 -1.726 4.646 1.00 89.88 81 VAL A O 1
ATOM 612 N N . HIS A 1 82 ? -1.228 -0.805 6.626 1.00 91.31 82 HIS A N 1
ATOM 613 C CA . HIS A 1 82 ? -0.303 -1.868 7.004 1.00 91.31 82 HIS A CA 1
ATOM 614 C C . HIS A 1 82 ? -0.988 -3.241 7.025 1.00 91.31 82 HIS A C 1
ATOM 616 O O . HIS A 1 82 ? -0.465 -4.202 6.462 1.00 91.31 82 HIS A O 1
ATOM 622 N N . SER A 1 83 ? -2.161 -3.333 7.655 1.00 89.00 83 SER A N 1
ATOM 623 C CA . SER A 1 83 ? -2.962 -4.559 7.734 1.00 89.00 83 SER A CA 1
ATOM 624 C C . SER A 1 83 ? -3.409 -5.045 6.351 1.00 89.00 83 SER A C 1
ATOM 626 O O . SER A 1 83 ? -3.355 -6.244 6.065 1.00 89.00 83 SER A O 1
ATOM 628 N N . GLY A 1 84 ? -3.797 -4.109 5.479 1.00 86.81 84 GLY A N 1
ATOM 629 C CA . GLY A 1 84 ? -4.195 -4.390 4.106 1.00 86.81 84 GLY A CA 1
ATOM 630 C C . GLY A 1 84 ? -3.040 -4.914 3.259 1.00 86.81 84 GLY A C 1
ATOM 631 O O . GLY A 1 84 ? -3.180 -5.946 2.615 1.00 86.81 84 GLY A O 1
ATOM 632 N N . LEU A 1 85 ? -1.875 -4.265 3.317 1.00 86.56 85 LEU A N 1
ATOM 633 C CA . LEU A 1 85 ? -0.667 -4.705 2.611 1.00 86.56 85 LEU A CA 1
ATOM 634 C C . LEU A 1 85 ? -0.151 -6.054 3.131 1.00 86.56 85 LEU A C 1
ATOM 636 O O . LEU A 1 85 ? 0.206 -6.916 2.336 1.00 86.56 85 LEU A O 1
ATOM 640 N N . SER A 1 86 ? -0.189 -6.270 4.450 1.00 86.62 86 SER A N 1
ATOM 641 C CA . SER A 1 86 ? 0.231 -7.534 5.079 1.00 86.62 86 SER A CA 1
ATOM 642 C C . SER A 1 86 ? -0.658 -8.728 4.712 1.00 86.62 86 SER A C 1
ATOM 644 O O . SER A 1 86 ? -0.277 -9.864 4.957 1.00 86.62 86 SER A O 1
ATOM 646 N N . HIS A 1 87 ? -1.863 -8.498 4.180 1.00 82.19 87 HIS A N 1
ATOM 647 C CA . HIS A 1 87 ? -2.719 -9.570 3.661 1.00 82.19 87 HIS A CA 1
ATOM 648 C C . HIS A 1 87 ? -2.337 -10.013 2.246 1.00 82.19 87 HIS A C 1
ATOM 650 O O . HIS A 1 87 ? -2.808 -11.056 1.794 1.00 82.19 87 HIS A O 1
ATOM 656 N N . ILE A 1 88 ? -1.550 -9.203 1.537 1.00 79.69 88 ILE A N 1
ATOM 657 C CA . ILE A 1 88 ? -1.231 -9.399 0.121 1.00 79.69 88 ILE A CA 1
ATOM 658 C C . ILE A 1 88 ? 0.238 -9.800 -0.073 1.00 79.69 88 ILE A C 1
ATOM 660 O O . ILE A 1 88 ? 0.544 -10.501 -1.035 1.00 79.69 88 ILE A O 1
ATOM 664 N N . CYS A 1 89 ? 1.132 -9.355 0.819 1.00 73.25 89 CYS A N 1
ATOM 665 C CA . CYS A 1 89 ? 2.541 -9.758 0.890 1.00 73.25 89 CYS A CA 1
ATOM 666 C C . CY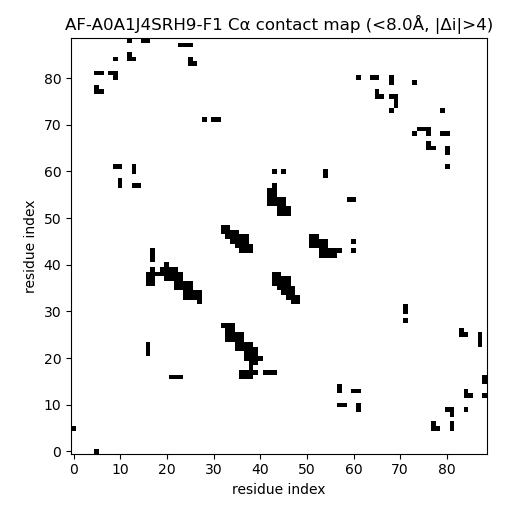S A 1 89 ? 2.741 -10.981 1.791 1.00 73.25 89 CYS A C 1
ATOM 668 O O . CYS A 1 89 ? 3.562 -11.846 1.411 1.00 73.25 89 CYS A O 1
#

Solvent-accessible surface area (backbone atoms only — not comparable to full-atom values): 5006 Å² total; per-residue (Å²): 132,58,68,70,58,54,52,54,50,42,38,53,50,48,46,48,43,31,70,67,42,44,74,44,73,44,76,61,60,97,89,55,67,63,37,32,43,33,9,70,68,97,41,40,36,44,34,40,86,93,46,73,44,82,31,95,43,49,65,59,47,50,50,50,48,28,52,50,33,44,74,73,66,43,91,55,21,65,60,50,45,39,57,36,50,63,75,71,110

pLDDT: mean 80.39, std 9.94, range [51.47, 91.44]

Mean predicted aligned error: 5.77 Å

Nearest PDB structures (foldseek):
  8oyv-assembly1_A  TM=2.954E-01  e=8.643E-02  synthetic construct
  7ycx-assembly1_I  TM=2.878E-01  e=5.548E-01  Homo sapiens
  7rz9-assembly1_A  TM=2.394E-01  e=7.236E-01  Rattus norvegicus
  7ryz-assembly1_C  TM=2.369E-01  e=1.231E+00  Rattus norvegicus
  6zjm-assembly1_E  TM=2.806E-01  e=3.333E+00  Orthohantavirus tulaense

Radius of gyration: 11.92 Å; Cα contacts (8 Å, |Δi|>4): 137; chains: 1; bounding box: 28×19×33 Å

Secondary structure (DSSP, 8-state):
--HHHHHHHHHHHHHHHHHH-SEEEEPPPTTPPPEEEE-SSSSEEEEETTEEEEESSHHHHHHHHHHHHHHTT-SSHHHHHHHHHHTT-